Protein AF-A0A2V2Z6V9-F1 (afdb_monomer)

Mean predicted aligned error: 13.13 Å

Sequence (53 aa):
MKNLKKLQKNQLKNISGGANLPETDFCMYYCNGTIVCATCSDDFKCPDTNSDI

Solvent-accessible surface area (backbone atoms only — not comparable to full-atom values): 3911 Å² total; per-residue (Å²): 134,85,84,78,77,82,79,52,78,77,53,63,75,67,60,79,83,74,83,85,65,76,86,78,58,71,36,81,42,83,42,98,92,40,81,43,82,42,71,64,55,95,83,69,69,71,76,78,82,72,74,91,120

pLDDT: mean 79.85, std 12.57, range [44.53, 93.56]

Foldseek 3Di:
DDDDDDDDPVVVVVDDDDDPDPPFDWDFDDDPNDTDIDGDDPPDDDPPPPPPD

Radius of gyration: 20.22 Å; Cα contacts (8 Å, |Δi|>4): 28; chains: 1; bounding box: 46×29×42 Å

Structure (mmCIF, N/CA/C/O backbone):
data_AF-A0A2V2Z6V9-F1
#
_entry.id   AF-A0A2V2Z6V9-F1
#
loop_
_atom_site.group_PDB
_atom_site.id
_atom_site.type_symbol
_atom_site.label_atom_id
_atom_site.label_alt_id
_atom_site.label_comp_id
_atom_site.label_asym_id
_atom_site.label_entity_id
_atom_site.label_seq_id
_atom_site.pdbx_PDB_ins_code
_atom_site.Cartn_x
_atom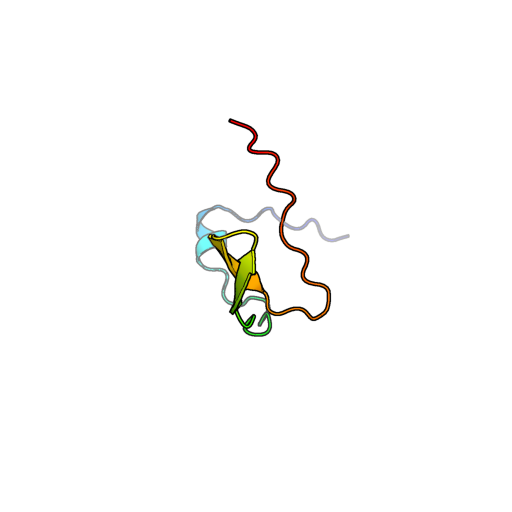_site.Cartn_y
_atom_site.Cartn_z
_atom_site.occupancy
_atom_site.B_iso_or_equiv
_atom_site.auth_seq_id
_atom_site.auth_comp_id
_atom_site.auth_asym_id
_atom_site.auth_atom_id
_atom_site.pdbx_PDB_model_num
ATOM 1 N N . MET A 1 1 ? -27.002 25.779 19.343 1.00 44.53 1 MET A N 1
ATOM 2 C CA . MET A 1 1 ? -25.800 24.941 19.122 1.00 44.53 1 MET A CA 1
ATOM 3 C C . MET A 1 1 ? -25.424 24.280 20.442 1.00 44.53 1 MET A C 1
ATOM 5 O O . MET A 1 1 ? -25.274 24.990 21.427 1.00 44.53 1 MET A O 1
ATOM 9 N N . LYS A 1 2 ? -25.358 22.943 20.516 1.00 64.25 2 LYS A N 1
ATOM 10 C CA . LYS A 1 2 ? -24.926 22.246 21.742 1.00 64.25 2 LYS A CA 1
ATOM 11 C C . LYS A 1 2 ? -23.401 22.330 21.835 1.00 64.25 2 LYS A C 1
ATOM 13 O O . LYS A 1 2 ? -22.721 21.895 20.914 1.00 64.25 2 LYS A O 1
ATOM 18 N N . ASN A 1 3 ? -22.877 22.885 22.927 1.00 67.75 3 ASN A N 1
ATOM 19 C CA . ASN A 1 3 ? -21.443 22.854 23.217 1.00 67.75 3 ASN A CA 1
ATOM 20 C C . ASN A 1 3 ? -21.000 21.394 23.385 1.00 67.75 3 ASN A C 1
ATOM 22 O O . ASN A 1 3 ? -21.335 20.751 24.382 1.00 67.75 3 ASN A O 1
ATOM 26 N N . LEU A 1 4 ? -20.283 20.860 22.396 1.00 71.75 4 LEU A N 1
ATOM 27 C CA . LEU A 1 4 ? -19.718 19.517 22.467 1.00 71.75 4 LEU A CA 1
ATOM 28 C C . LEU A 1 4 ? -18.556 19.547 23.466 1.00 71.75 4 LEU A C 1
ATOM 30 O O . LEU A 1 4 ? -17.557 20.237 23.259 1.00 71.75 4 LEU A O 1
ATOM 34 N N . LYS A 1 5 ? -18.704 18.833 24.588 1.00 79.25 5 LYS A N 1
ATOM 35 C CA . L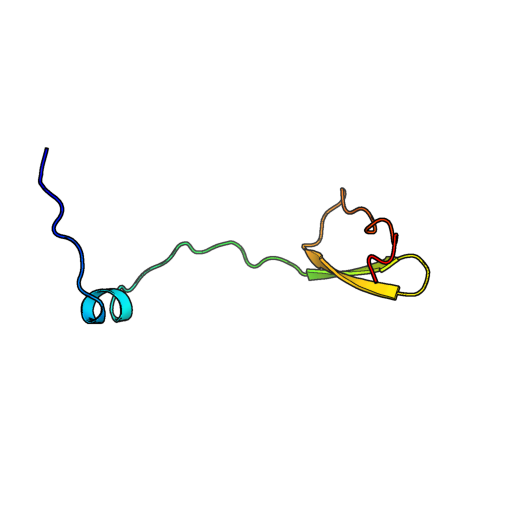YS A 1 5 ? -17.632 18.697 25.582 1.00 79.25 5 LYS A CA 1
ATOM 36 C C . LYS A 1 5 ? -16.429 18.016 24.924 1.00 79.25 5 LYS A C 1
ATOM 38 O O . LYS A 1 5 ? -16.581 16.958 24.317 1.00 79.25 5 LYS A O 1
ATOM 43 N N . LYS A 1 6 ? -15.235 18.604 25.069 1.00 84.12 6 LYS A N 1
ATOM 44 C CA . LYS A 1 6 ? -13.979 17.971 24.638 1.00 84.12 6 LYS A CA 1
ATOM 45 C C . LYS A 1 6 ? -13.822 16.622 25.343 1.00 84.12 6 LYS A C 1
ATOM 47 O O . LYS A 1 6 ? -13.933 16.547 26.567 1.00 84.12 6 LYS A O 1
ATOM 52 N N . LEU A 1 7 ? -13.561 15.572 24.570 1.00 82.50 7 LEU A N 1
ATOM 53 C CA . LEU A 1 7 ? -13.317 14.235 25.104 1.00 82.50 7 LEU A CA 1
ATOM 54 C C . LEU A 1 7 ? -11.959 14.186 25.811 1.00 82.50 7 LEU A C 1
ATOM 56 O O . LEU A 1 7 ? -10.974 14.757 25.345 1.00 82.50 7 LEU A O 1
ATOM 60 N N . GLN A 1 8 ? -11.906 13.491 26.946 1.00 86.25 8 GLN A N 1
ATOM 61 C CA . GLN A 1 8 ? -10.657 13.247 27.665 1.00 86.25 8 GLN A CA 1
ATOM 62 C C . GLN A 1 8 ? -9.865 12.101 27.020 1.00 86.25 8 GLN A C 1
ATOM 64 O O . GLN A 1 8 ? -10.436 11.223 26.374 1.00 86.25 8 GLN A O 1
ATOM 69 N N . LYS A 1 9 ? -8.546 12.053 27.255 1.00 81.50 9 LYS A N 1
ATOM 70 C CA . LYS A 1 9 ?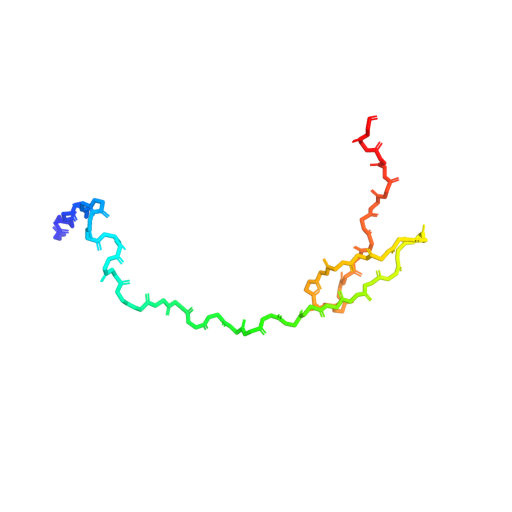 -7.630 11.061 26.655 1.00 81.50 9 LYS A CA 1
ATOM 71 C C . LYS A 1 9 ? -8.076 9.607 26.856 1.00 81.50 9 LYS A C 1
ATOM 73 O O . LYS A 1 9 ? -7.942 8.795 25.949 1.00 81.50 9 LYS A O 1
ATOM 78 N N . ASN A 1 10 ? -8.636 9.287 28.020 1.00 84.44 10 ASN A N 1
ATOM 79 C CA . ASN A 1 10 ? -9.113 7.935 28.325 1.00 84.44 10 ASN A CA 1
ATOM 80 C C . ASN A 1 10 ? -10.401 7.577 27.572 1.00 84.44 10 ASN A C 1
ATOM 82 O O . ASN A 1 10 ? -10.630 6.408 27.294 1.00 84.44 10 ASN A O 1
ATOM 86 N N . GLN A 1 11 ? -11.217 8.573 27.216 1.00 81.25 11 GLN A N 1
ATOM 87 C CA . GLN A 1 11 ? -12.426 8.371 26.417 1.00 81.25 11 GLN A CA 1
ATOM 88 C C . GLN A 1 11 ? -12.074 8.102 24.952 1.00 81.25 11 GLN A C 1
ATOM 90 O O . GLN A 1 11 ? -12.696 7.240 24.351 1.00 81.25 11 GLN A O 1
ATOM 95 N N . LEU A 1 12 ? -11.033 8.755 24.413 1.00 79.12 12 LEU A N 1
ATOM 96 C CA . LEU A 1 12 ? -10.549 8.524 23.041 1.00 79.12 12 LEU A CA 1
ATOM 97 C C . LEU A 1 12 ? -10.158 7.061 22.785 1.00 79.12 12 LEU A C 1
ATOM 99 O O . LEU A 1 12 ? -10.421 6.537 21.711 1.00 79.12 12 LEU A O 1
ATOM 103 N N . LYS A 1 13 ? -9.554 6.399 23.779 1.00 79.88 13 LYS A N 1
ATOM 104 C CA . LYS A 1 13 ? -9.117 4.996 23.673 1.00 79.88 13 LYS A CA 1
ATOM 105 C C . LYS A 1 13 ? -10.271 3.998 23.571 1.00 79.88 13 LYS A C 1
ATOM 107 O O . LYS A 1 13 ? -10.072 2.907 23.057 1.00 79.88 13 LYS A O 1
ATOM 112 N N . ASN A 1 14 ? -11.442 4.372 24.081 1.00 77.69 14 ASN A N 1
ATOM 113 C CA . ASN A 1 14 ? -12.621 3.512 24.154 1.00 77.69 14 ASN A CA 1
ATOM 114 C C . ASN A 1 14 ? -13.684 3.899 23.117 1.00 77.69 14 ASN A C 1
ATOM 116 O O . ASN A 1 14 ? -14.811 3.413 23.196 1.00 77.69 14 ASN A O 1
ATOM 120 N N . ILE A 1 15 ? -13.359 4.787 22.169 1.00 80.75 15 ILE A N 1
ATOM 121 C CA . ILE A 1 15 ? -14.244 5.065 21.040 1.00 80.75 15 ILE A CA 1
ATOM 122 C C . ILE A 1 15 ? -14.253 3.812 20.169 1.00 80.75 15 ILE A C 1
ATOM 124 O O . ILE A 1 15 ? -13.254 3.475 19.539 1.00 80.75 15 ILE A O 1
ATOM 128 N N . SER A 1 16 ? -15.379 3.107 20.178 1.00 74.81 16 SER A N 1
ATOM 129 C CA . SER A 1 16 ? -15.651 2.020 19.250 1.00 74.81 16 SER A CA 1
ATOM 130 C C . SER A 1 16 ? -16.298 2.569 17.979 1.00 74.81 16 SER A C 1
ATOM 132 O O . SER A 1 16 ? -17.053 3.543 18.011 1.00 74.81 16 SER A O 1
ATOM 134 N N . GLY A 1 17 ? -15.995 1.929 16.852 1.00 69.81 17 GLY A N 1
ATOM 135 C CA . GLY A 1 17 ? -16.395 2.398 15.530 1.00 69.81 17 GLY A CA 1
ATOM 136 C C . GLY A 1 17 ? -15.293 3.192 14.826 1.00 69.81 17 GLY A C 1
ATOM 137 O O . GLY A 1 17 ? -14.457 3.848 15.440 1.00 69.81 17 GLY A O 1
ATOM 138 N N . GLY A 1 18 ? -15.299 3.095 13.506 1.00 69.81 18 GLY A N 1
ATOM 139 C CA . GLY A 1 18 ? -14.375 3.743 12.587 1.00 69.81 18 GLY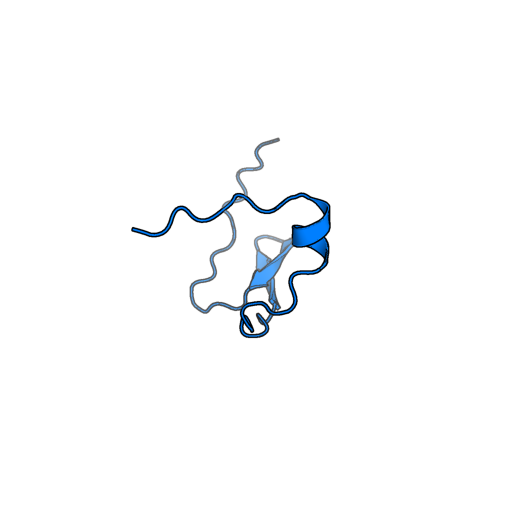 A CA 1
ATOM 140 C C . GLY A 1 18 ? -14.956 3.642 11.182 1.00 69.81 18 GLY A C 1
ATOM 141 O O . GLY A 1 18 ? -15.890 2.870 10.951 1.00 69.81 18 GLY A O 1
ATOM 142 N N . ALA A 1 19 ? -14.451 4.442 10.247 1.00 73.12 19 ALA A N 1
ATOM 143 C CA . ALA A 1 19 ? -14.810 4.237 8.853 1.00 73.12 19 ALA A CA 1
ATOM 144 C C . ALA A 1 19 ? -14.268 2.869 8.418 1.00 73.12 19 ALA A C 1
ATOM 146 O O . ALA A 1 19 ? -13.073 2.612 8.573 1.00 73.12 19 ALA A O 1
ATOM 147 N N . ASN A 1 20 ? -15.135 2.013 7.872 1.00 66.88 20 ASN A N 1
ATOM 148 C CA . ASN A 1 20 ? -14.686 0.889 7.058 1.00 66.88 20 ASN A CA 1
ATOM 149 C C . ASN A 1 20 ? -14.129 1.495 5.773 1.00 66.88 20 ASN A C 1
ATOM 151 O O . ASN A 1 20 ? -14.854 1.709 4.802 1.00 66.88 20 ASN A O 1
ATOM 155 N N . LEU A 1 21 ? -12.862 1.890 5.831 1.00 68.38 21 LEU A N 1
ATOM 156 C CA . LEU A 1 21 ? -12.114 2.237 4.641 1.00 68.38 21 LEU A CA 1
ATOM 157 C C . LEU A 1 21 ? -12.019 0.949 3.818 1.00 68.38 21 LEU A C 1
ATOM 159 O O . LEU A 1 21 ? -11.745 -0.101 4.407 1.00 68.38 21 LEU A O 1
ATOM 163 N N . PRO A 1 22 ? -12.307 0.992 2.508 1.00 74.88 22 PRO A N 1
ATOM 164 C CA . PRO A 1 22 ? -12.078 -0.169 1.663 1.00 74.88 22 PRO A CA 1
ATOM 165 C C . PRO A 1 22 ? -10.635 -0.634 1.862 1.00 74.88 22 PRO A C 1
ATOM 167 O O . PRO A 1 22 ? -9.734 0.197 2.013 1.00 74.88 22 PRO A O 1
ATOM 170 N N . GLU A 1 23 ? -10.433 -1.950 1.925 1.00 73.00 23 GLU A N 1
ATOM 171 C CA . GLU A 1 23 ? -9.085 -2.502 1.951 1.00 73.00 23 GLU A CA 1
ATOM 172 C C . GLU A 1 23 ? -8.362 -2.011 0.698 1.00 73.00 23 GLU A C 1
ATOM 174 O O . GLU A 1 23 ? -8.824 -2.198 -0.428 1.00 73.00 23 GLU A O 1
ATOM 179 N N . THR A 1 24 ? -7.280 -1.270 0.914 1.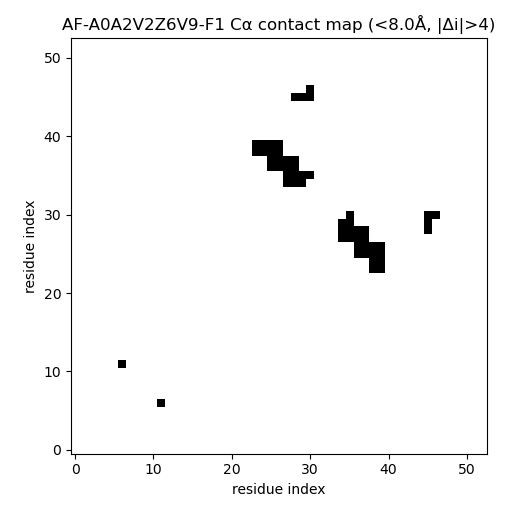00 79.31 24 THR A N 1
ATOM 180 C CA . THR A 1 24 ? -6.482 -0.726 -0.173 1.00 79.31 24 THR A CA 1
ATOM 181 C C . THR A 1 24 ? -5.580 -1.832 -0.691 1.00 79.31 24 THR A C 1
ATOM 183 O O . THR A 1 24 ? -4.716 -2.310 0.045 1.00 79.31 24 THR A O 1
ATOM 186 N N . ASP A 1 25 ? -5.745 -2.205 -1.956 1.00 87.31 25 ASP A N 1
ATOM 187 C CA . ASP A 1 25 ? -4.802 -3.100 -2.613 1.00 87.31 25 ASP A CA 1
ATOM 188 C C . ASP A 1 25 ? -3.455 -2.395 -2.798 1.00 87.31 25 ASP A C 1
ATOM 190 O O . ASP A 1 25 ? -3.377 -1.250 -3.259 1.00 87.31 25 ASP A O 1
ATOM 194 N N . PHE A 1 26 ? -2.381 -3.094 -2.436 1.00 89.75 26 PHE A N 1
ATOM 195 C CA . PHE A 1 26 ? -1.012 -2.632 -2.625 1.00 89.75 26 PHE A CA 1
ATOM 196 C C . PHE A 1 26 ? -0.359 -3.390 -3.777 1.00 89.75 26 PHE A C 1
ATOM 198 O O . PHE A 1 26 ? -0.356 -4.620 -3.817 1.00 89.75 26 PHE A O 1
ATOM 205 N N . CYS A 1 27 ? 0.230 -2.636 -4.697 1.00 92.12 27 CYS A N 1
ATOM 206 C CA . CYS A 1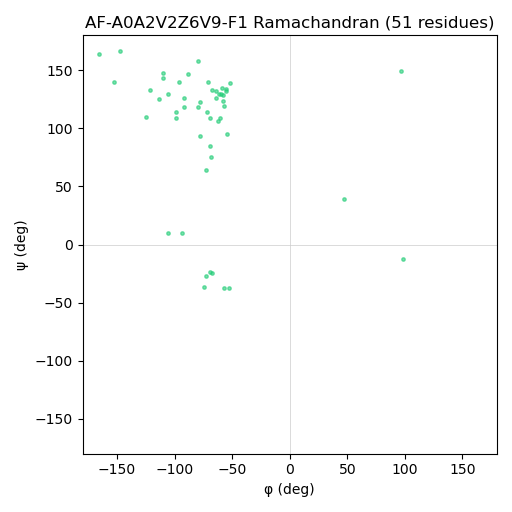 27 ? 0.936 -3.129 -5.864 1.00 92.12 27 CYS A CA 1
ATOM 207 C C . CYS A 1 27 ? 2.438 -2.870 -5.719 1.00 92.12 27 CYS A C 1
ATOM 209 O O . CYS A 1 27 ? 2.874 -1.876 -5.131 1.00 92.12 27 CYS A O 1
ATOM 211 N N . MET A 1 28 ? 3.234 -3.773 -6.291 1.00 93.56 28 MET A N 1
ATOM 212 C CA . MET A 1 28 ? 4.684 -3.632 -6.384 1.00 93.56 28 MET A CA 1
ATOM 213 C C . MET A 1 28 ? 5.035 -3.106 -7.773 1.00 93.56 28 MET A C 1
ATOM 215 O O . MET A 1 28 ? 4.918 -3.825 -8.764 1.00 93.56 28 MET A O 1
ATOM 219 N N . TYR A 1 29 ? 5.463 -1.851 -7.841 1.00 92.31 29 TYR A N 1
ATOM 220 C CA . TYR A 1 29 ? 5.858 -1.186 -9.077 1.00 92.31 29 TYR A CA 1
ATOM 221 C C . TYR A 1 29 ? 7.369 -1.249 -9.266 1.00 92.31 29 TYR A C 1
ATOM 223 O O . TYR A 1 29 ? 8.128 -1.072 -8.315 1.00 92.31 29 TYR A O 1
ATOM 231 N N . TYR A 1 30 ? 7.815 -1.476 -10.500 1.00 91.88 30 TYR A N 1
ATOM 232 C CA . TYR A 1 30 ? 9.233 -1.448 -10.842 1.00 91.88 30 TYR A CA 1
ATOM 233 C C . TYR A 1 30 ? 9.600 -0.099 -11.463 1.00 91.88 30 TYR A C 1
ATOM 235 O O . TYR A 1 30 ? 9.149 0.234 -12.557 1.00 91.88 30 TYR A O 1
ATOM 243 N N . CYS A 1 31 ? 10.428 0.667 -10.757 1.00 92.19 31 CYS A N 1
ATOM 244 C CA . CYS A 1 31 ? 10.819 2.029 -11.096 1.00 92.19 31 CYS A CA 1
ATOM 245 C C . CYS A 1 31 ? 12.342 2.142 -11.157 1.00 92.19 31 CYS A C 1
ATOM 247 O O . CYS A 1 31 ? 13.000 2.091 -10.121 1.00 92.19 31 CYS A O 1
ATOM 249 N N . ASN 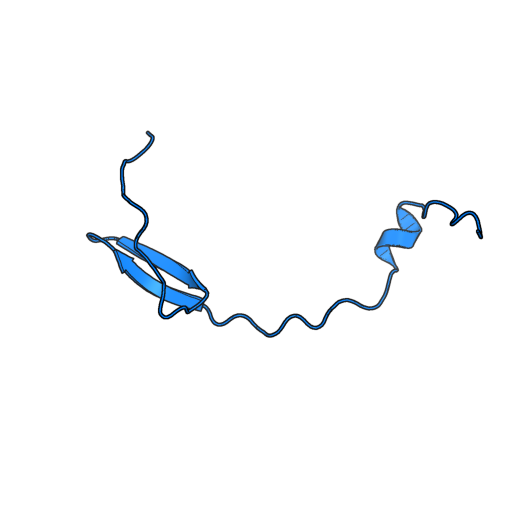A 1 32 ? 12.908 2.313 -12.357 1.00 89.62 32 ASN A N 1
ATOM 250 C CA . ASN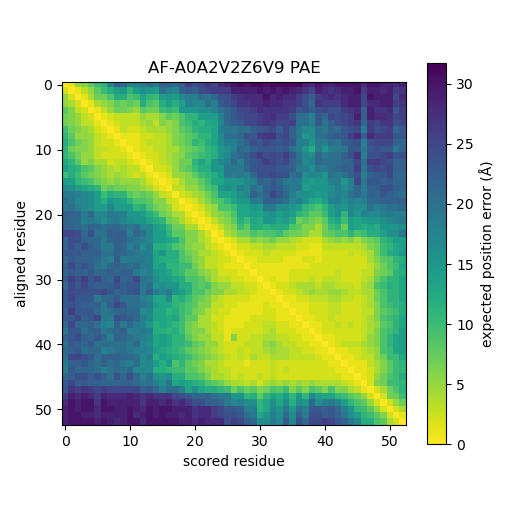 A 1 32 ? 14.340 2.587 -12.568 1.00 89.62 32 ASN A CA 1
ATOM 251 C C . ASN A 1 32 ? 15.295 1.661 -11.779 1.00 89.62 32 ASN A C 1
ATOM 253 O O . ASN A 1 32 ? 16.305 2.115 -11.249 1.00 89.62 32 ASN A O 1
ATOM 257 N N . GLY A 1 33 ? 14.978 0.367 -11.665 1.00 88.81 33 GLY A N 1
ATOM 258 C CA . GLY A 1 33 ? 15.797 -0.591 -10.907 1.00 88.81 33 GLY A CA 1
ATOM 259 C C . GLY A 1 33 ? 15.316 -0.890 -9.483 1.00 88.81 33 GLY A C 1
ATOM 260 O O . GLY A 1 33 ? 15.768 -1.868 -8.892 1.00 88.81 33 GLY A O 1
ATOM 261 N N . THR A 1 34 ? 14.381 -0.102 -8.952 1.00 90.81 34 THR A N 1
ATOM 262 C CA . THR A 1 34 ? 13.869 -0.200 -7.578 1.00 90.81 34 THR A CA 1
ATOM 263 C C . THR A 1 34 ? 12.429 -0.701 -7.561 1.00 90.81 34 THR A C 1
ATOM 265 O O . THR A 1 34 ? 11.623 -0.341 -8.417 1.00 90.81 34 THR A O 1
ATOM 268 N N . ILE A 1 35 ? 12.086 -1.515 -6.561 1.00 91.69 35 ILE A N 1
ATOM 269 C CA . ILE A 1 35 ? 10.705 -1.941 -6.316 1.00 91.69 35 ILE A CA 1
ATOM 270 C C . ILE A 1 35 ? 10.051 -0.972 -5.323 1.00 91.69 35 ILE A C 1
ATOM 272 O O . ILE A 1 35 ? 10.576 -0.759 -4.231 1.00 91.69 35 ILE A O 1
ATOM 276 N N . VAL A 1 36 ? 8.903 -0.407 -5.693 1.00 91.62 36 VAL A N 1
ATOM 277 C CA . VAL A 1 36 ? 8.113 0.537 -4.891 1.00 91.62 36 VAL A CA 1
ATOM 278 C C . VAL A 1 36 ? 6.781 -0.110 -4.517 1.00 91.62 36 VAL A C 1
ATOM 280 O O . VAL A 1 36 ? 6.039 -0.545 -5.394 1.00 91.62 36 VAL A O 1
ATOM 283 N N . CYS A 1 37 ? 6.469 -0.154 -3.222 1.00 91.00 37 CYS A N 1
ATOM 284 C CA . CYS A 1 37 ? 5.166 -0.594 -2.722 1.00 91.00 37 CYS A CA 1
ATOM 285 C C . CYS A 1 37 ? 4.242 0.620 -2.573 1.00 91.00 37 CYS A C 1
ATOM 287 O O . CYS A 1 37 ? 4.548 1.535 -1.806 1.00 91.00 37 CYS A O 1
ATOM 289 N N . ALA A 1 38 ? 3.133 0.640 -3.310 1.00 90.81 38 ALA A N 1
ATOM 290 C CA . ALA A 1 38 ? 2.153 1.722 -3.281 1.00 90.81 38 ALA A CA 1
ATOM 291 C C . ALA A 1 38 ? 0.739 1.186 -3.527 1.00 90.81 38 ALA A C 1
ATOM 293 O O . ALA A 1 38 ? 0.568 0.049 -3.961 1.00 90.81 38 ALA A O 1
ATOM 294 N N . THR A 1 39 ? -0.279 2.005 -3.266 1.00 91.12 39 THR A N 1
ATOM 295 C CA . THR A 1 39 ? -1.662 1.688 -3.637 1.00 91.12 39 THR A CA 1
ATOM 296 C C . THR A 1 39 ? -1.759 1.407 -5.133 1.00 91.12 39 THR A C 1
ATOM 298 O O . THR A 1 39 ? -1.252 2.192 -5.938 1.00 91.12 39 THR A O 1
ATOM 301 N N . CYS A 1 40 ? -2.426 0.314 -5.499 1.00 89.88 40 CYS A N 1
ATOM 302 C CA . CYS A 1 40 ? -2.714 0.003 -6.891 1.00 89.88 40 CYS A CA 1
ATOM 303 C C . CYS A 1 40 ? -3.517 1.144 -7.534 1.00 89.88 40 CYS A C 1
ATOM 305 O O . CYS A 1 40 ? -4.580 1.530 -7.050 1.00 89.88 40 CYS A O 1
ATOM 307 N N . SER A 1 41 ? -2.989 1.699 -8.618 1.00 89.12 41 SER A N 1
ATOM 308 C CA . SER A 1 41 ? -3.597 2.775 -9.393 1.00 89.12 41 SER A CA 1
ATOM 309 C C . SER A 1 41 ? -3.132 2.704 -10.848 1.00 89.12 41 SER A C 1
ATOM 311 O O . SER A 1 41 ? -1.944 2.475 -11.099 1.00 89.12 41 SER A O 1
ATOM 313 N N . ASP A 1 42 ? -4.050 2.944 -11.788 1.00 89.75 42 ASP A N 1
ATOM 314 C CA . ASP A 1 42 ? -3.750 3.078 -13.224 1.00 89.75 42 ASP A CA 1
ATOM 315 C C . ASP A 1 42 ? -2.958 4.363 -13.526 1.00 89.75 42 ASP A C 1
ATOM 317 O O . ASP A 1 42 ? -2.213 4.434 -14.501 1.00 89.75 42 ASP A O 1
ATOM 321 N N . ASP A 1 43 ? -3.068 5.361 -12.645 1.00 91.44 43 ASP A N 1
ATOM 322 C CA . ASP A 1 43 ? -2.369 6.644 -12.738 1.00 91.44 43 ASP A CA 1
ATOM 323 C C . ASP A 1 43 ? -1.040 6.654 -11.964 1.00 91.44 43 ASP A C 1
ATOM 325 O O . ASP A 1 43 ? -0.441 7.717 -11.761 1.00 91.44 43 ASP A O 1
ATOM 329 N N . PHE A 1 44 ? -0.571 5.494 -11.484 1.00 91.00 44 PHE A N 1
ATOM 330 C CA . PHE A 1 44 ? 0.692 5.419 -10.757 1.00 91.00 44 PHE A CA 1
ATOM 331 C C . PHE A 1 44 ? 1.849 5.916 -11.631 1.00 91.00 44 PHE A C 1
ATOM 333 O O . PHE A 1 44 ? 2.060 5.464 -12.758 1.00 91.00 44 PHE A O 1
ATOM 340 N N . LYS A 1 45 ? 2.650 6.825 -11.073 1.00 92.06 45 LYS A N 1
ATOM 341 C CA . LYS A 1 45 ? 3.889 7.304 -11.678 1.00 92.06 45 LYS A CA 1
ATOM 342 C C . LYS A 1 45 ? 5.032 7.014 -10.733 1.00 92.06 45 LYS A C 1
ATOM 344 O O . LYS A 1 45 ? 4.943 7.302 -9.539 1.00 92.06 45 LYS A O 1
ATOM 349 N N . CYS A 1 46 ? 6.106 6.462 -11.286 1.00 91.12 46 CYS A N 1
ATOM 350 C CA . CYS A 1 46 ? 7.341 6.310 -10.542 1.00 91.12 46 CYS A CA 1
ATOM 351 C C . CYS A 1 46 ? 7.770 7.675 -9.996 1.00 91.12 46 CYS A C 1
ATOM 353 O O . CYS A 1 46 ? 7.726 8.651 -10.749 1.00 91.12 46 CYS A O 1
ATOM 355 N N . PRO A 1 47 ? 8.156 7.763 -8.713 1.00 83.31 47 PRO A N 1
ATOM 356 C CA . PRO A 1 47 ? 8.701 8.999 -8.187 1.00 83.31 47 PRO A CA 1
ATOM 357 C C . PRO A 1 47 ? 9.944 9.356 -9.000 1.00 83.31 47 PRO A C 1
ATOM 359 O O . PRO A 1 47 ? 10.776 8.486 -9.276 1.00 83.31 47 PRO A O 1
ATOM 362 N N 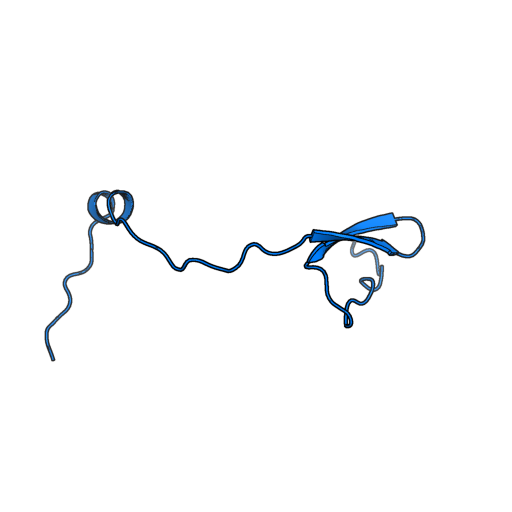. ASP A 1 48 ? 10.058 10.625 -9.388 1.00 78.62 48 ASP A N 1
ATOM 363 C CA . ASP A 1 48 ? 11.284 11.133 -9.983 1.00 78.62 48 ASP A CA 1
ATOM 364 C C . ASP A 1 48 ? 12.383 10.951 -8.942 1.00 78.62 48 ASP A C 1
ATOM 366 O O . ASP A 1 48 ? 12.399 11.606 -7.901 1.00 78.62 48 ASP A O 1
ATOM 370 N N . THR A 1 49 ? 13.283 10.006 -9.193 1.00 65.50 49 THR A N 1
ATOM 371 C CA . THR A 1 49 ? 14.466 9.772 -8.370 1.00 65.50 49 THR A CA 1
ATOM 372 C C . THR A 1 49 ? 15.470 10.899 -8.603 1.00 65.50 49 THR A C 1
ATOM 374 O O . THR A 1 49 ? 16.566 10.673 -9.105 1.00 65.50 49 THR A O 1
ATOM 377 N N . ASN A 1 50 ? 15.097 12.125 -8.245 1.00 56.25 50 ASN A N 1
ATOM 378 C CA . ASN A 1 50 ? 16.055 13.078 -7.722 1.00 56.25 50 ASN A CA 1
ATOM 379 C C . ASN A 1 50 ? 16.256 12.640 -6.279 1.00 56.25 50 ASN A C 1
ATOM 381 O O . ASN A 1 50 ? 15.440 12.935 -5.412 1.00 56.25 50 ASN A O 1
ATOM 385 N N . SER A 1 51 ? 17.272 11.809 -6.059 1.00 55.06 51 SER A N 1
ATOM 386 C CA . SER A 1 51 ? 17.739 11.476 -4.722 1.00 55.06 51 SER A CA 1
ATOM 387 C C . SER A 1 51 ? 18.054 12.782 -3.993 1.00 55.06 51 SER A C 1
ATOM 389 O O . SER A 1 51 ? 19.148 13.316 -4.148 1.00 55.06 51 SER A O 1
ATOM 391 N N . ASP A 1 52 ? 17.096 13.295 -3.225 1.00 51.06 52 ASP A N 1
ATOM 392 C CA . ASP A 1 52 ? 17.342 14.253 -2.154 1.00 51.06 52 ASP A CA 1
ATOM 393 C C . ASP A 1 52 ? 18.098 13.493 -1.048 1.00 51.06 52 ASP A C 1
ATOM 395 O O . ASP A 1 52 ? 17.527 13.048 -0.049 1.00 51.06 52 ASP A O 1
ATOM 399 N N . ILE A 1 53 ? 19.388 13.256 -1.303 1.00 48.22 53 ILE A N 1
ATOM 400 C CA . ILE A 1 53 ? 20.425 12.987 -0.305 1.00 48.22 53 ILE A CA 1
ATOM 401 C C . ILE A 1 53 ? 21.333 14.209 -0.278 1.00 48.22 53 ILE A C 1
ATOM 403 O O . ILE A 1 53 ? 21.824 14.592 -1.364 1.00 48.22 53 ILE A O 1
#

Secondary structure (DSSP, 8-state):
----PPPPHHHHTT------PPPPPEEEEEETTEEEEEE--TT----------

Nearest PDB structures (foldseek):
  9iuz-assembly1_C  TM=4.829E-01  e=5.758E+00  Arabidopsis thaliana